Protein AF-A0A3L7WKE3-F1 (afdb_monomer)

pLDDT: mean 78.43, std 18.44, range [32.56, 96.69]

Nearest PDB structures (foldseek):
  8xcj-assembly1_F  TM=5.539E-01  e=2.761E-04  Escherichia phage Lambda
  4w8j-assembly1_A-2  TM=6.677E-01  e=4.756E-03  Bacillus thuringiensis serovar kurstaki str. HD73
  3u37-assembly2_H  TM=5.267E-01  e=1.242E-03  Butyrivibrio proteoclasticus B316
  5wvp-assembly1_A  TM=4.284E-01  e=4.756E-03  Paenibacillus barengoltzii
  1c28-assembly1_A  TM=4.847E-01  e=1.469E-02  Mus musculus

Sequence (134 aa):
GWWDEESATGRVWRWSTGDASLVLLSAMPRRIQLVIEASSVAGVESQWELDGRPIGAIAIAAQPGQTNRVLSLVIPAGRSVLRMRAPTVTDAYGRSVAVSFTQLYVRSAQPVIGPAIALPPVPSTRPLCAPVTP

Radius of gyration: 17.8 Å; Cα contacts (8 Å, |Δi|>4): 274; chains: 1; bounding box: 48×50×38 Å

Foldseek 3Di:
DDDPCCVDDFRKDFDLDQKDKDKDAAQAKKWWKKKWKKADQAWKKKWKDKQNHTPGIDTHHHPPDIDIDIDTDIDGHGIMMIMIGIAWDQDPVRGTTGMMTRDIDTPDIGHPPDPPPPPPPPPPPDPPDDDPDD

Secondary structure (DSSP, 8-state):
---GGGGSSS--EEE-SSEEEEEEEESS-EEEEEEEEEEBSS-EEEEEEETTEEEEEEEEPBTT--EEEEEEEEE-SEEEEEEEE---EE-TTS-EE-EEEEEEEEEEEEE--SS---PPPP-----S------

Mean predicted aligned error: 11.2 Å

Solvent-accessible surface area (backbone atoms only — not comparable to full-atom values): 7937 Å² total; per-residue (Å²): 133,87,61,81,70,67,75,46,100,56,72,56,49,74,45,49,51,44,59,49,74,47,79,46,79,33,96,46,41,27,40,32,32,38,38,38,31,30,26,16,86,52,70,43,61,34,39,32,25,51,73,86,40,78,75,49,72,46,75,31,30,27,59,95,43,71,28,79,48,74,48,81,44,78,45,61,54,44,80,44,42,39,37,38,36,27,69,58,42,70,45,102,85,73,45,60,34,26,46,33,28,55,37,79,47,75,79,44,76,43,73,61,87,64,80,84,75,73,75,73,81,77,78,78,86,62,80,83,79,78,82,86,72,135

Structure (mmCIF, N/CA/C/O backbone):
data_AF-A0A3L7WKE3-F1
#
_entry.id   AF-A0A3L7WKE3-F1
#
loop_
_atom_site.group_PDB
_atom_site.id
_atom_site.type_symbol
_atom_site.label_atom_id
_atom_site.label_alt_id
_atom_site.label_comp_id
_atom_site.label_asym_id
_atom_site.label_entity_id
_atom_site.label_seq_id
_atom_site.pdbx_PDB_ins_code
_atom_site.Cartn_x
_atom_site.Cartn_y
_atom_site.Cartn_z
_atom_site.occupancy
_atom_site.B_iso_or_equiv
_atom_site.auth_seq_id
_atom_site.auth_comp_id
_atom_site.auth_asym_id
_atom_site.auth_atom_id
_atom_site.pdbx_PDB_model_num
ATOM 1 N N . GLY A 1 1 ? 23.137 -4.185 4.590 1.00 32.56 1 GLY A N 1
ATOM 2 C CA . GLY A 1 1 ? 23.597 -2.832 4.942 1.00 32.56 1 GLY A CA 1
ATOM 3 C C . GLY A 1 1 ? 22.621 -1.844 4.353 1.00 32.56 1 GLY A C 1
ATOM 4 O O . GLY A 1 1 ? 22.237 -2.041 3.204 1.00 32.56 1 GLY A O 1
ATOM 5 N N . TRP A 1 2 ? 22.175 -0.894 5.170 1.00 41.88 2 TRP A N 1
ATOM 6 C CA . TRP A 1 2 ? 21.314 0.241 4.810 1.00 41.88 2 TRP A CA 1
ATOM 7 C C . TRP A 1 2 ? 22.075 1.154 3.819 1.00 41.88 2 TRP A C 1
ATOM 9 O O . TRP A 1 2 ? 23.306 1.155 3.856 1.00 41.88 2 TRP A O 1
ATOM 19 N N . TRP A 1 3 ? 21.392 1.817 2.877 1.00 48.62 3 TRP A N 1
ATOM 20 C CA . TRP A 1 3 ? 22.035 2.621 1.815 1.00 48.62 3 TRP A CA 1
ATOM 21 C C . TRP A 1 3 ? 22.204 4.084 2.256 1.00 48.62 3 TRP A C 1
ATOM 23 O O . TRP A 1 3 ? 21.349 4.612 2.961 1.00 48.62 3 TRP A O 1
ATOM 33 N N . ASP A 1 4 ? 23.242 4.766 1.761 1.00 46.66 4 ASP A N 1
ATOM 34 C CA . ASP A 1 4 ? 23.552 6.181 2.059 1.00 46.66 4 ASP A CA 1
ATOM 35 C C . ASP A 1 4 ? 22.414 7.163 1.689 1.00 46.66 4 ASP A C 1
ATOM 37 O O . ASP A 1 4 ? 22.343 8.284 2.196 1.00 46.66 4 ASP A O 1
ATOM 41 N N . GLU A 1 5 ? 21.471 6.732 0.849 1.00 48.84 5 GLU A N 1
ATOM 42 C CA . GLU A 1 5 ? 20.280 7.480 0.422 1.00 48.84 5 GLU A CA 1
ATOM 43 C C . GLU A 1 5 ? 19.224 7.641 1.532 1.00 48.84 5 GLU A C 1
ATOM 45 O O . GLU A 1 5 ? 18.400 8.551 1.463 1.00 48.84 5 GLU A O 1
ATOM 50 N N . GLU A 1 6 ? 19.254 6.816 2.585 1.00 46.56 6 GLU A N 1
ATOM 51 C CA . GLU A 1 6 ? 18.362 6.956 3.752 1.00 46.56 6 GLU A CA 1
ATOM 52 C C . GLU A 1 6 ? 18.754 8.136 4.664 1.00 46.56 6 GLU A C 1
ATOM 54 O O . GLU A 1 6 ? 17.999 8.505 5.565 1.00 46.56 6 GLU A O 1
ATOM 59 N N . SER A 1 7 ? 19.896 8.779 4.390 1.00 45.62 7 SER A N 1
ATOM 60 C CA . SER A 1 7 ? 20.334 10.039 5.012 1.00 45.62 7 SER A CA 1
ATOM 61 C C . SER A 1 7 ? 19.736 11.286 4.348 1.00 45.62 7 SER A C 1
ATOM 63 O O . SER A 1 7 ? 19.909 12.395 4.859 1.00 45.62 7 SER A O 1
ATOM 65 N N . ALA A 1 8 ? 19.084 11.142 3.188 1.00 50.72 8 ALA A N 1
ATOM 66 C CA . ALA A 1 8 ? 18.508 12.267 2.464 1.00 50.72 8 ALA A CA 1
ATOM 67 C C . ALA A 1 8 ? 17.281 12.832 3.200 1.00 50.72 8 ALA A C 1
ATOM 69 O O . ALA A 1 8 ? 16.536 12.129 3.882 1.00 50.72 8 ALA A O 1
ATOM 70 N N . THR A 1 9 ? 17.060 14.139 3.068 1.00 44.56 9 THR A N 1
ATOM 71 C CA . THR A 1 9 ? 15.932 14.844 3.686 1.00 44.56 9 THR A CA 1
ATOM 72 C C . THR A 1 9 ? 14.619 14.405 3.030 1.00 44.56 9 THR A C 1
ATOM 74 O O . THR A 1 9 ? 14.186 14.945 2.020 1.00 44.56 9 THR A O 1
ATOM 77 N N . GLY A 1 10 ? 13.994 13.380 3.603 1.00 55.59 10 GLY A N 1
ATOM 78 C CA . GLY A 1 10 ? 12.758 12.762 3.126 1.00 55.59 10 GLY A CA 1
ATOM 79 C C . GLY A 1 10 ? 12.745 11.310 3.584 1.00 55.59 10 GLY A C 1
ATOM 80 O O . GLY A 1 10 ? 13.669 10.564 3.291 1.00 55.59 10 GLY A O 1
ATOM 81 N N . ARG A 1 11 ? 11.752 10.899 4.379 1.00 56.31 11 ARG A N 1
ATOM 82 C CA . ARG A 1 11 ? 11.723 9.537 4.937 1.00 56.31 11 ARG A CA 1
ATOM 83 C C . ARG A 1 11 ? 11.420 8.534 3.825 1.00 56.31 11 ARG A C 1
ATOM 85 O O . ARG A 1 11 ? 10.252 8.292 3.535 1.00 56.31 11 ARG A O 1
ATOM 92 N N . VAL A 1 12 ? 12.459 7.950 3.237 1.00 60.75 12 VAL A N 1
ATOM 93 C CA . VAL A 1 12 ? 12.320 6.841 2.293 1.00 60.75 12 VAL A CA 1
ATOM 94 C C . VAL A 1 12 ? 12.173 5.547 3.092 1.00 60.75 12 VAL A C 1
ATOM 96 O O . VAL A 1 12 ? 13.063 5.170 3.844 1.00 60.75 12 VAL A O 1
ATOM 99 N N . TRP A 1 13 ? 11.037 4.869 2.944 1.00 67.94 13 TRP A N 1
ATOM 100 C CA . TRP A 1 13 ? 10.782 3.560 3.540 1.00 67.94 13 TRP A CA 1
ATOM 101 C C . TRP A 1 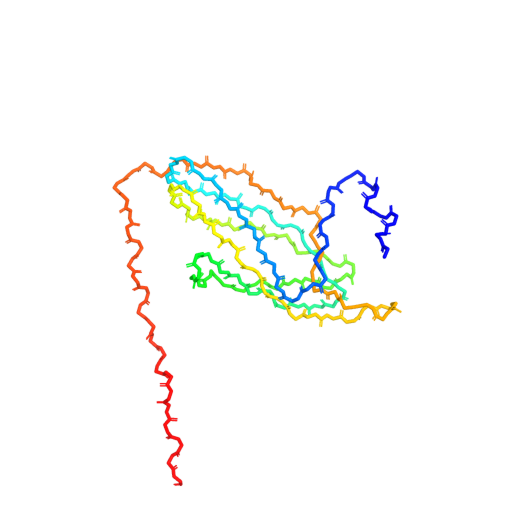13 ? 10.910 2.505 2.450 1.00 67.94 13 TRP A C 1
ATOM 103 O O . TRP A 1 13 ? 10.073 2.422 1.548 1.00 67.94 13 TRP A O 1
ATOM 113 N N . ARG A 1 14 ? 11.957 1.685 2.511 1.00 69.81 14 ARG A N 1
ATOM 114 C CA . ARG A 1 14 ? 12.132 0.567 1.579 1.00 69.81 14 ARG A CA 1
ATOM 115 C C . ARG A 1 14 ? 11.644 -0.704 2.251 1.00 69.81 14 ARG A C 1
ATOM 117 O O . ARG A 1 14 ? 12.129 -1.060 3.322 1.00 69.81 14 ARG A O 1
ATOM 124 N N . TRP A 1 15 ? 10.712 -1.407 1.615 1.00 81.06 15 TRP A N 1
ATOM 125 C CA . TRP A 1 15 ? 10.463 -2.797 1.969 1.00 81.06 15 TRP A CA 1
ATOM 126 C C . TRP A 1 15 ? 11.176 -3.694 0.956 1.00 81.06 15 TRP A C 1
ATOM 128 O O . TRP A 1 15 ? 11.198 -3.437 -0.250 1.00 81.06 15 TRP A O 1
ATOM 138 N N . SER A 1 16 ? 11.809 -4.749 1.444 1.00 73.88 16 SER A N 1
ATOM 139 C CA . SER A 1 16 ? 12.509 -5.739 0.616 1.00 73.88 16 SER A CA 1
ATOM 140 C C . SER A 1 16 ? 11.715 -7.036 0.469 1.00 73.88 16 SER A C 1
ATOM 142 O O . SER A 1 16 ? 11.952 -7.822 -0.446 1.00 73.88 16 SER A O 1
ATOM 144 N N . THR A 1 17 ? 10.746 -7.251 1.354 1.00 78.94 17 THR A N 1
ATOM 145 C CA . THR A 1 17 ? 9.860 -8.411 1.375 1.00 78.94 17 THR A CA 1
ATOM 146 C C . THR A 1 17 ? 8.669 -8.215 0.441 1.00 78.94 17 THR A C 1
ATOM 148 O O . THR A 1 17 ? 8.250 -7.092 0.174 1.00 78.94 17 THR A O 1
ATOM 151 N N . GLY A 1 18 ? 8.093 -9.321 -0.036 1.00 84.62 18 GLY A N 1
ATOM 152 C CA . GLY A 1 18 ? 6.880 -9.291 -0.862 1.00 84.62 18 GLY A CA 1
ATOM 153 C C . GLY A 1 18 ? 5.592 -8.972 -0.092 1.00 84.62 18 GLY A C 1
ATOM 154 O O . GLY A 1 18 ? 4.530 -8.885 -0.699 1.00 84.62 18 GLY A O 1
ATOM 155 N N . ASP A 1 19 ? 5.679 -8.806 1.230 1.00 89.00 19 ASP A N 1
ATOM 156 C CA . ASP A 1 19 ? 4.587 -8.410 2.122 1.00 89.00 19 ASP A CA 1
ATOM 157 C C . ASP A 1 19 ? 5.080 -7.334 3.095 1.00 89.00 19 ASP A C 1
ATOM 159 O O . ASP A 1 19 ? 6.223 -7.387 3.564 1.00 89.00 19 ASP A O 1
ATOM 163 N N . ALA A 1 20 ? 4.212 -6.376 3.402 1.00 88.44 20 ALA A N 1
ATOM 164 C CA . ALA A 1 20 ? 4.386 -5.427 4.485 1.00 88.44 20 ALA A CA 1
ATOM 165 C C . ALA A 1 20 ? 3.044 -5.082 5.136 1.00 88.44 20 ALA A C 1
ATOM 167 O O . ALA A 1 20 ? 1.977 -5.157 4.524 1.00 88.44 20 ALA A O 1
ATOM 168 N N . SER A 1 21 ? 3.107 -4.634 6.389 1.00 90.12 21 SER A N 1
ATOM 169 C CA . SER A 1 21 ? 1.934 -4.246 7.169 1.00 90.12 21 SER A CA 1
ATOM 170 C C . SER A 1 21 ? 2.111 -2.856 7.774 1.00 90.12 21 SER A C 1
ATOM 172 O O . SER A 1 21 ? 3.090 -2.596 8.469 1.00 90.12 21 SER A O 1
ATOM 174 N N . LEU A 1 22 ? 1.125 -1.984 7.567 1.00 89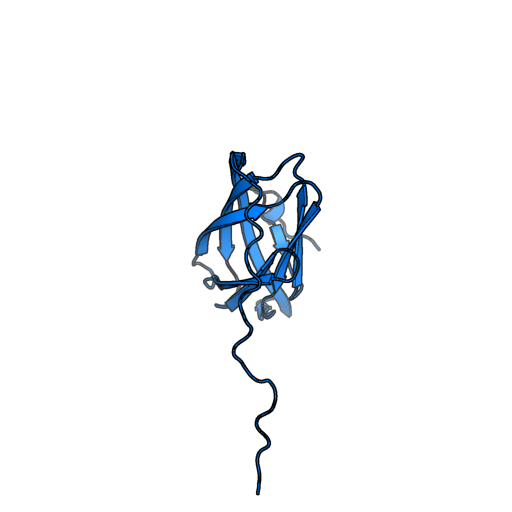.12 22 LEU A N 1
ATOM 175 C CA . LEU A 1 22 ? 0.990 -0.697 8.243 1.00 89.12 22 LEU A CA 1
ATOM 176 C C . LEU A 1 22 ? -0.127 -0.794 9.287 1.00 89.12 22 LEU A C 1
ATOM 178 O O . LEU A 1 22 ? -1.274 -1.107 8.964 1.00 89.12 22 LEU A O 1
ATOM 182 N N . VAL A 1 23 ? 0.202 -0.514 10.547 1.00 91.50 23 VAL A N 1
ATOM 183 C CA . VAL A 1 23 ? -0.780 -0.483 11.637 1.00 91.50 23 VAL A CA 1
ATOM 184 C C . VAL A 1 23 ? -1.349 0.926 11.768 1.00 91.50 23 VAL A C 1
ATOM 186 O O . VAL A 1 23 ? -0.611 1.887 11.974 1.00 91.50 23 VAL A O 1
ATOM 189 N N . LEU A 1 24 ? -2.671 1.038 11.675 1.00 90.38 24 LEU A N 1
ATOM 190 C CA . LEU A 1 24 ? -3.422 2.276 11.845 1.00 90.38 24 LEU A CA 1
ATOM 191 C C . LEU A 1 24 ? -4.157 2.220 13.185 1.00 90.38 24 LEU A C 1
ATOM 193 O O . LEU A 1 24 ? -4.908 1.281 13.446 1.00 90.38 24 LEU A O 1
ATOM 197 N N . LEU A 1 25 ? -3.935 3.218 14.038 1.00 91.19 25 LEU A N 1
ATOM 198 C CA . LEU A 1 25 ? -4.578 3.325 15.347 1.00 91.19 25 LEU A CA 1
ATOM 199 C C . LEU A 1 25 ? -5.514 4.531 15.358 1.00 91.19 25 LEU A C 1
ATOM 201 O O . LEU A 1 25 ? -5.108 5.637 14.998 1.00 91.19 25 LEU A O 1
ATOM 205 N N . SER A 1 26 ? -6.762 4.330 15.780 1.00 92.19 26 SER A N 1
ATOM 206 C CA . SER A 1 26 ? -7.744 5.409 15.891 1.00 92.19 26 SER A CA 1
ATOM 207 C C . SER A 1 26 ? -8.585 5.295 17.153 1.00 92.19 26 SER A C 1
ATOM 209 O O . SER A 1 26 ? -9.051 4.219 17.498 1.00 92.19 26 SER A O 1
ATOM 211 N N . ALA A 1 27 ? -8.839 6.411 17.836 1.00 91.31 27 ALA A N 1
ATOM 212 C CA . ALA A 1 27 ? -9.710 6.427 19.016 1.00 91.31 27 ALA A CA 1
ATOM 213 C C . ALA A 1 27 ? -11.211 6.352 18.667 1.00 91.31 27 ALA A C 1
ATOM 215 O O . ALA A 1 27 ? -12.039 6.063 19.521 1.00 91.31 27 ALA A O 1
ATOM 216 N N . MET A 1 28 ? -11.572 6.641 17.417 1.00 92.25 28 MET A N 1
ATOM 217 C CA . MET A 1 28 ? -12.951 6.692 16.923 1.00 92.25 28 MET A CA 1
ATOM 218 C C . MET A 1 28 ? -12.969 6.335 15.432 1.00 92.25 28 MET A C 1
ATOM 220 O O . MET A 1 28 ? -11.920 6.430 14.795 1.00 92.25 28 MET A O 1
ATOM 224 N N . PRO A 1 29 ? -14.121 5.978 14.842 1.00 91.88 29 PRO A N 1
ATOM 225 C CA . PRO A 1 29 ? -14.201 5.736 13.407 1.00 91.88 29 PRO A CA 1
ATOM 226 C C . PRO A 1 29 ? -13.799 6.976 12.599 1.00 91.88 29 PRO A C 1
ATOM 228 O O . PRO A 1 29 ? -14.297 8.082 12.837 1.00 91.88 29 PRO A O 1
ATOM 231 N N . ARG A 1 30 ? -12.899 6.801 11.628 1.00 91.12 30 ARG A N 1
ATOM 232 C CA . ARG A 1 30 ? -12.395 7.889 10.781 1.00 91.12 30 ARG A CA 1
ATOM 233 C C . ARG A 1 30 ? -12.356 7.503 9.314 1.00 91.12 30 ARG A C 1
ATOM 235 O O . ARG A 1 30 ? -12.013 6.380 8.961 1.00 91.12 30 ARG A O 1
ATOM 242 N N . ARG A 1 31 ? -12.632 8.478 8.452 1.00 92.75 31 ARG A N 1
ATOM 243 C CA . ARG A 1 31 ? -12.235 8.444 7.046 1.00 92.75 31 ARG A CA 1
ATOM 244 C C . ARG A 1 31 ? -10.877 9.121 6.927 1.00 92.75 31 ARG A C 1
ATOM 246 O O . ARG A 1 31 ? -10.743 10.286 7.297 1.00 92.75 31 ARG A O 1
ATOM 253 N N . ILE A 1 32 ? -9.884 8.401 6.426 1.00 90.75 32 ILE A N 1
ATOM 254 C CA . ILE A 1 32 ? -8.534 8.917 6.214 1.00 90.75 32 ILE A CA 1
ATOM 255 C C . ILE A 1 32 ? -8.199 8.977 4.727 1.00 90.75 32 ILE A C 1
ATOM 257 O O . ILE A 1 32 ? -8.677 8.157 3.943 1.00 90.75 32 ILE A O 1
ATOM 261 N N . GLN A 1 33 ? -7.351 9.929 4.352 1.00 92.12 33 GLN A N 1
ATOM 262 C CA . GLN A 1 33 ? -6.686 9.953 3.052 1.00 92.12 33 GLN A CA 1
ATOM 263 C C . GLN A 1 33 ? -5.207 9.633 3.246 1.00 92.12 33 GLN A C 1
ATOM 265 O O . GLN A 1 33 ? -4.464 10.446 3.798 1.00 92.12 33 GLN A O 1
ATOM 270 N N . LEU A 1 34 ? -4.793 8.448 2.808 1.00 90.38 34 LEU A N 1
ATOM 271 C CA . LEU A 1 34 ? -3.405 8.004 2.819 1.00 90.38 34 LEU A CA 1
ATOM 272 C C . LEU A 1 34 ? -2.751 8.405 1.496 1.00 90.38 34 LEU A C 1
ATOM 274 O O . LEU A 1 34 ? -3.166 7.940 0.434 1.00 90.38 34 LEU A O 1
ATOM 278 N N . VAL A 1 35 ? -1.756 9.283 1.565 1.00 89.69 35 VAL A N 1
ATOM 279 C CA . VAL A 1 35 ? -0.928 9.666 0.419 1.00 89.69 35 VAL A CA 1
ATOM 280 C C . VAL A 1 35 ? 0.220 8.678 0.308 1.00 89.69 35 VAL A C 1
ATOM 282 O O . VAL A 1 35 ? 0.889 8.384 1.300 1.00 89.69 35 VAL A O 1
ATOM 285 N N . ILE A 1 36 ? 0.413 8.169 -0.904 1.00 90.44 36 ILE A N 1
ATOM 286 C CA . ILE A 1 36 ? 1.437 7.200 -1.268 1.00 90.44 36 ILE A CA 1
ATOM 287 C C . ILE A 1 36 ? 2.216 7.774 -2.440 1.00 90.44 36 ILE A C 1
ATOM 289 O O . ILE A 1 36 ? 1.642 8.022 -3.502 1.00 90.44 36 ILE A O 1
ATOM 293 N N . GLU A 1 37 ? 3.519 7.917 -2.249 1.00 90.19 37 GLU A N 1
ATOM 294 C CA . GLU A 1 37 ? 4.485 8.117 -3.321 1.00 90.19 37 GLU A CA 1
ATOM 295 C C . GLU A 1 37 ? 5.457 6.944 -3.283 1.00 90.19 37 GLU A C 1
ATOM 297 O O . GLU A 1 37 ? 6.095 6.677 -2.258 1.00 90.19 37 GLU A O 1
ATOM 302 N N . ALA A 1 38 ? 5.504 6.187 -4.374 1.00 90.62 38 ALA A N 1
ATOM 303 C CA . ALA A 1 38 ? 6.240 4.937 -4.426 1.00 90.62 38 ALA A CA 1
ATOM 304 C C . ALA A 1 38 ? 6.867 4.690 -5.797 1.00 90.62 38 ALA A C 1
ATOM 306 O O . ALA A 1 38 ? 6.364 5.129 -6.828 1.00 90.62 38 ALA A O 1
ATOM 307 N N . SER A 1 39 ? 7.954 3.930 -5.801 1.00 90.38 39 SER A N 1
ATOM 308 C CA . SER A 1 39 ? 8.608 3.419 -7.004 1.00 90.38 39 SER A CA 1
ATOM 309 C C . SER A 1 39 ? 9.119 2.004 -6.752 1.00 90.38 39 SER A C 1
ATOM 311 O O . SER A 1 39 ? 9.246 1.563 -5.606 1.00 90.38 39 SER A O 1
ATOM 313 N N . SER A 1 40 ? 9.408 1.272 -7.818 1.00 89.88 40 SER A N 1
ATOM 314 C CA . SER A 1 40 ? 10.080 -0.023 -7.740 1.00 89.88 40 SER A CA 1
ATOM 315 C C . SER A 1 40 ? 11.180 -0.115 -8.793 1.00 89.88 40 SER A C 1
ATOM 317 O O . SER A 1 40 ? 11.248 0.704 -9.704 1.00 89.88 40 SER A O 1
ATOM 319 N N . VAL A 1 41 ? 12.071 -1.096 -8.662 1.00 87.25 41 VAL A N 1
ATOM 320 C CA . VAL A 1 41 ? 13.143 -1.340 -9.640 1.00 87.25 41 VAL A CA 1
ATOM 321 C C . VAL A 1 41 ? 12.557 -1.749 -10.995 1.00 87.25 41 VAL A C 1
ATOM 323 O O . VAL A 1 41 ? 13.071 -1.357 -12.037 1.00 87.25 41 VAL A O 1
ATOM 326 N N . ALA A 1 42 ? 11.446 -2.483 -10.984 1.00 88.19 42 ALA A N 1
ATOM 327 C CA . ALA A 1 42 ? 10.672 -2.818 -12.170 1.00 88.19 42 ALA A CA 1
ATOM 328 C C . ALA A 1 42 ? 9.193 -2.504 -11.924 1.00 88.19 42 ALA A C 1
ATOM 330 O O . ALA A 1 42 ? 8.763 -2.352 -10.784 1.00 88.19 42 ALA A O 1
ATOM 331 N N . GLY A 1 43 ? 8.406 -2.387 -12.993 1.00 89.12 43 GLY A N 1
ATOM 332 C CA . GLY A 1 43 ? 6.975 -2.139 -12.863 1.00 89.12 43 GLY A CA 1
ATOM 333 C C . GLY A 1 43 ? 6.312 -3.328 -12.177 1.00 89.12 43 GLY A C 1
ATOM 334 O O . GLY A 1 43 ? 6.465 -4.458 -12.636 1.00 89.12 43 GLY A O 1
ATOM 335 N N . VAL A 1 44 ? 5.591 -3.080 -11.085 1.00 92.38 44 VAL A N 1
ATOM 336 C CA . VAL A 1 44 ? 4.920 -4.134 -10.311 1.00 92.38 44 VAL A CA 1
ATOM 337 C C . VAL A 1 44 ? 3.494 -3.739 -9.969 1.00 92.38 44 VAL A C 1
ATOM 339 O O . VAL A 1 44 ? 3.159 -2.561 -9.862 1.00 92.38 44 VAL A O 1
ATOM 342 N N . GLU A 1 45 ? 2.647 -4.736 -9.752 1.00 94.44 45 GLU A N 1
ATOM 343 C CA . GLU A 1 45 ? 1.312 -4.540 -9.205 1.00 94.44 45 GLU A CA 1
ATOM 344 C C . GLU A 1 45 ? 1.315 -4.906 -7.716 1.00 94.44 45 GLU A C 1
ATOM 346 O O . GLU A 1 45 ? 1.646 -6.029 -7.335 1.00 94.44 45 GLU A O 1
ATOM 351 N N . SER A 1 46 ? 0.977 -3.937 -6.868 1.00 93.44 46 SER A N 1
ATOM 352 C CA . SER A 1 46 ? 0.882 -4.111 -5.419 1.00 93.44 46 SER A CA 1
ATOM 353 C C . SER A 1 46 ? -0.579 -4.306 -5.017 1.00 93.44 46 SER A C 1
ATOM 355 O O . SER A 1 46 ? -1.420 -3.484 -5.365 1.00 93.44 46 SER A O 1
ATOM 357 N N . GLN A 1 47 ? -0.885 -5.382 -4.299 1.00 95.81 47 GLN A N 1
ATOM 358 C CA . GLN A 1 47 ? -2.200 -5.754 -3.774 1.00 95.81 47 GLN A CA 1
ATOM 359 C C . GLN A 1 47 ? -2.373 -5.226 -2.347 1.00 95.81 47 GLN A C 1
ATOM 361 O O . GLN A 1 47 ? -1.489 -5.409 -1.511 1.00 95.81 47 GLN A O 1
ATOM 366 N N . TRP A 1 48 ? -3.510 -4.594 -2.054 1.00 94.75 48 TRP A N 1
ATOM 367 C CA . TRP A 1 48 ? -3.756 -3.902 -0.786 1.00 94.75 48 TRP A CA 1
ATOM 368 C C . TRP A 1 48 ? -4.991 -4.463 -0.090 1.00 94.75 48 TRP A C 1
ATOM 370 O O . TRP A 1 48 ? -6.046 -4.628 -0.705 1.00 94.75 48 TRP A O 1
ATOM 380 N N . GLU A 1 49 ? -4.880 -4.698 1.215 1.00 96.69 49 GLU A N 1
ATOM 381 C CA . GLU A 1 49 ? -5.954 -5.220 2.060 1.00 96.69 49 GLU A CA 1
ATOM 382 C C . GLU A 1 49 ? -6.056 -4.436 3.366 1.00 96.69 49 GLU A C 1
ATOM 384 O O . GLU A 1 49 ? -5.048 -4.192 4.021 1.00 96.69 49 GLU A O 1
ATOM 389 N N . LEU A 1 50 ? -7.272 -4.093 3.787 1.00 95.56 50 LEU A N 1
ATOM 390 C CA . LEU A 1 50 ? -7.546 -3.496 5.093 1.00 95.56 50 LEU A CA 1
ATOM 391 C C . LEU A 1 50 ? -8.322 -4.493 5.941 1.00 95.56 50 LEU A C 1
ATOM 393 O O . LEU A 1 50 ? -9.420 -4.898 5.564 1.00 95.56 50 LEU A O 1
ATOM 397 N N . ASP A 1 51 ? -7.746 -4.899 7.070 1.00 95.25 51 ASP A N 1
ATOM 398 C CA . ASP A 1 51 ? -8.360 -5.861 7.994 1.00 95.25 51 ASP A CA 1
ATOM 399 C C . ASP A 1 51 ? -8.806 -7.156 7.282 1.00 95.25 51 ASP A C 1
ATOM 401 O O . ASP A 1 51 ? -9.880 -7.705 7.527 1.00 95.25 51 ASP A O 1
ATOM 405 N N . GLY A 1 52 ? -7.973 -7.622 6.341 1.00 94.31 52 GLY A N 1
ATOM 406 C CA . GLY A 1 52 ? -8.206 -8.819 5.524 1.00 94.31 52 GLY A CA 1
ATOM 407 C C . GLY A 1 52 ? -9.189 -8.635 4.362 1.00 94.31 52 GLY A C 1
ATOM 408 O O . GLY A 1 52 ? -9.476 -9.597 3.654 1.00 94.31 52 GLY A O 1
ATOM 409 N N . ARG A 1 53 ? -9.716 -7.423 4.141 1.00 94.31 53 ARG A N 1
ATOM 410 C CA . ARG A 1 53 ? -10.602 -7.114 3.011 1.00 94.31 53 ARG A CA 1
ATOM 411 C C . ARG A 1 53 ? -9.804 -6.480 1.871 1.00 94.31 53 ARG A C 1
ATOM 413 O O . ARG A 1 53 ? -9.128 -5.482 2.124 1.00 94.31 53 ARG A O 1
ATOM 420 N N . PRO A 1 54 ? -9.897 -6.984 0.629 1.00 94.00 54 PRO A N 1
ATOM 421 C CA . PRO A 1 54 ? -9.197 -6.381 -0.499 1.00 94.00 54 PRO A CA 1
ATOM 422 C C . PRO A 1 54 ? -9.722 -4.967 -0.763 1.00 94.00 54 PRO A C 1
ATOM 424 O O . PRO A 1 54 ? -10.925 -4.753 -0.899 1.00 94.00 54 PRO A O 1
ATOM 427 N N . ILE A 1 55 ? -8.804 -4.005 -0.832 1.00 93.12 55 ILE A N 1
ATOM 428 C CA . ILE A 1 55 ? -9.077 -2.623 -1.252 1.00 93.12 55 ILE A CA 1
ATOM 429 C C . ILE A 1 55 ? -8.909 -2.509 -2.768 1.00 93.12 55 ILE A C 1
ATOM 431 O O . ILE A 1 55 ? -9.654 -1.787 -3.427 1.00 93.12 55 ILE A O 1
ATOM 435 N N . GLY A 1 56 ? -7.928 -3.228 -3.315 1.00 92.19 56 GLY A N 1
ATOM 436 C CA . GLY A 1 56 ? -7.616 -3.250 -4.735 1.00 92.19 56 GLY A CA 1
ATOM 437 C C . GLY A 1 56 ? -6.121 -3.379 -4.988 1.00 92.19 56 GLY A C 1
ATOM 438 O O . GLY A 1 56 ? -5.337 -3.662 -4.079 1.00 92.19 56 GLY A O 1
ATOM 439 N N . ALA A 1 57 ? -5.747 -3.140 -6.238 1.00 93.81 57 ALA A N 1
ATOM 440 C CA . ALA A 1 57 ? -4.375 -3.208 -6.696 1.00 93.81 57 ALA A CA 1
ATOM 441 C C . ALA A 1 57 ? -3.891 -1.847 -7.208 1.00 93.81 57 ALA A C 1
ATOM 443 O O . ALA A 1 57 ? -4.660 -1.060 -7.765 1.00 93.81 57 ALA A O 1
ATOM 444 N N . ILE A 1 58 ? -2.608 -1.563 -7.004 1.00 93.94 58 ILE A N 1
ATOM 445 C CA . ILE A 1 58 ? -1.955 -0.326 -7.423 1.00 93.94 58 ILE A CA 1
ATOM 446 C C . ILE A 1 58 ? -0.753 -0.685 -8.286 1.00 93.94 58 ILE A C 1
ATOM 448 O O . ILE A 1 58 ? 0.187 -1.326 -7.817 1.00 93.94 58 ILE A O 1
ATOM 452 N N . ALA A 1 59 ? -0.764 -0.218 -9.533 1.00 94.62 59 ALA A N 1
ATOM 453 C CA . ALA A 1 59 ? 0.404 -0.271 -10.400 1.00 94.62 59 ALA A CA 1
ATOM 454 C C . ALA A 1 59 ? 1.479 0.708 -9.896 1.00 94.62 59 ALA A C 1
ATOM 456 O O . ALA A 1 59 ? 1.270 1.926 -9.847 1.00 94.62 59 ALA A O 1
ATOM 457 N N . ILE A 1 60 ? 2.627 0.161 -9.513 1.00 93.38 60 ILE A N 1
ATOM 458 C CA . ILE A 1 60 ? 3.810 0.895 -9.079 1.00 93.38 60 ILE A CA 1
ATOM 459 C C . ILE A 1 60 ? 4.773 0.992 -10.261 1.00 93.38 60 ILE A C 1
ATOM 461 O O . ILE A 1 60 ? 5.169 -0.023 -10.835 1.00 93.38 60 ILE A O 1
ATOM 465 N N . ALA A 1 61 ? 5.131 2.219 -10.632 1.00 92.81 61 ALA A N 1
ATOM 466 C CA . ALA A 1 61 ? 6.031 2.484 -11.742 1.00 92.81 61 ALA A CA 1
ATOM 467 C C . ALA A 1 61 ? 7.459 1.998 -11.446 1.00 92.81 61 ALA A C 1
ATOM 469 O O . ALA A 1 61 ? 7.942 2.082 -10.311 1.00 92.81 61 ALA A O 1
ATOM 470 N N . ALA A 1 62 ? 8.135 1.529 -12.498 1.00 89.38 62 ALA A N 1
ATOM 471 C CA . ALA A 1 62 ? 9.573 1.306 -12.472 1.00 89.38 62 ALA A CA 1
ATOM 472 C C . ALA A 1 62 ? 10.312 2.647 -12.382 1.00 89.38 62 ALA A C 1
ATOM 474 O O . ALA A 1 62 ? 9.899 3.627 -13.011 1.00 89.38 62 ALA A O 1
ATOM 475 N N . GLN A 1 63 ? 11.435 2.674 -11.672 1.00 84.12 63 GLN A N 1
ATOM 476 C CA . GLN A 1 63 ? 12.353 3.807 -11.682 1.00 84.12 63 GLN A CA 1
ATOM 477 C C . GLN A 1 63 ? 12.864 4.084 -13.111 1.00 84.12 63 GLN A C 1
ATOM 479 O O . GLN A 1 63 ? 13.078 3.143 -13.878 1.00 84.12 63 GLN A O 1
ATOM 484 N N . PRO A 1 64 ? 13.046 5.364 -13.494 1.00 86.75 64 PRO A N 1
ATOM 485 C CA . PRO A 1 64 ? 12.972 6.566 -12.652 1.00 86.75 64 PRO A CA 1
ATOM 486 C C . PRO A 1 64 ? 11.548 7.112 -12.416 1.00 86.75 64 PRO A C 1
ATOM 488 O O . PRO A 1 64 ? 11.392 8.152 -11.781 1.00 86.75 64 PRO A O 1
ATOM 491 N N . GLY A 1 65 ? 10.505 6.445 -12.917 1.00 86.56 65 GLY A N 1
ATOM 492 C CA . GLY A 1 65 ? 9.116 6.843 -12.693 1.00 86.56 65 GLY A CA 1
ATOM 493 C C . GLY A 1 65 ? 8.674 6.696 -11.233 1.00 86.56 65 GLY A C 1
ATOM 494 O O . GLY A 1 65 ? 9.180 5.856 -10.487 1.00 86.56 65 GLY A O 1
ATOM 495 N N . GLN A 1 66 ? 7.692 7.507 -10.834 1.00 89.06 66 GLN A N 1
ATOM 496 C CA . GLN A 1 66 ? 7.047 7.435 -9.522 1.00 89.06 66 GLN A CA 1
ATOM 497 C C . GLN A 1 66 ? 5.530 7.317 -9.666 1.00 89.06 66 GLN A C 1
ATOM 499 O O . GLN A 1 66 ? 4.912 7.928 -10.540 1.00 89.06 66 GLN A O 1
ATOM 504 N N . THR A 1 67 ? 4.930 6.532 -8.778 1.00 92.81 67 THR A N 1
ATOM 505 C CA . THR A 1 67 ? 3.485 6.402 -8.629 1.00 92.81 67 THR A CA 1
ATOM 506 C C . THR A 1 67 ? 3.023 7.253 -7.457 1.00 92.81 67 THR A C 1
ATOM 508 O O . THR A 1 67 ? 3.373 6.966 -6.314 1.00 92.81 67 THR A O 1
ATOM 511 N N . ASN A 1 68 ? 2.151 8.225 -7.743 1.00 94.06 68 ASN A N 1
ATOM 512 C CA . ASN A 1 68 ? 1.498 9.066 -6.741 1.00 94.06 68 ASN A CA 1
ATOM 513 C C . ASN A 1 68 ? 0.017 8.695 -6.643 1.00 94.06 68 ASN A C 1
ATOM 515 O O . ASN A 1 68 ? -0.730 8.786 -7.623 1.00 94.06 68 ASN A O 1
ATOM 519 N N . ARG A 1 69 ? -0.425 8.253 -5.464 1.00 93.12 69 ARG A N 1
ATOM 520 C CA . ARG A 1 69 ? -1.808 7.829 -5.213 1.00 93.12 69 ARG A CA 1
ATOM 521 C C . ARG A 1 69 ? -2.314 8.340 -3.877 1.00 93.12 69 ARG A C 1
ATOM 523 O O . ARG A 1 69 ? -1.575 8.465 -2.909 1.00 93.12 69 ARG A O 1
ATOM 530 N N . VAL A 1 70 ? -3.618 8.591 -3.831 1.00 92.81 70 VAL A N 1
ATOM 531 C CA . VAL A 1 70 ? -4.337 8.892 -2.594 1.00 92.81 70 VAL A CA 1
ATOM 532 C C . VAL A 1 70 ? -5.381 7.807 -2.384 1.00 92.81 70 VAL A C 1
ATOM 534 O O . VAL A 1 70 ? -6.306 7.677 -3.185 1.00 92.81 70 VAL A O 1
ATOM 537 N N . LEU A 1 71 ? -5.238 7.032 -1.312 1.00 92.31 71 LEU A N 1
ATOM 538 C CA . LEU A 1 71 ? -6.226 6.042 -0.898 1.00 92.31 71 LEU A CA 1
ATOM 539 C C . LEU A 1 71 ? -7.158 6.647 0.145 1.00 92.31 71 LEU A C 1
ATOM 541 O O . LEU A 1 71 ? -6.708 7.168 1.163 1.00 92.31 71 LEU A O 1
ATOM 545 N N . SER A 1 72 ? -8.463 6.551 -0.098 1.00 93.12 72 SER A N 1
ATOM 546 C CA . SER A 1 72 ? -9.479 6.915 0.890 1.00 93.12 72 SER A CA 1
ATOM 547 C C . SER A 1 72 ? -9.912 5.665 1.644 1.00 93.12 72 SER A C 1
ATOM 549 O O . SER A 1 72 ? -10.516 4.772 1.056 1.00 93.12 72 SER A O 1
ATOM 551 N N . LEU A 1 73 ? -9.598 5.598 2.935 1.00 92.88 73 LEU A N 1
ATOM 552 C CA . LEU A 1 73 ? -9.880 4.442 3.785 1.00 92.88 73 LEU A CA 1
ATOM 553 C C . LEU A 1 73 ? -10.857 4.837 4.890 1.00 92.88 73 LEU A C 1
ATOM 555 O O . LEU A 1 73 ? -10.773 5.937 5.434 1.00 92.88 73 LEU A O 1
ATOM 559 N N . VAL A 1 74 ? -11.771 3.937 5.243 1.00 92.62 74 VAL A N 1
ATOM 560 C CA . VAL A 1 74 ? -12.589 4.063 6.454 1.00 92.62 74 VAL A CA 1
ATOM 561 C C . VAL A 1 74 ? -12.033 3.086 7.475 1.00 92.62 74 VAL A C 1
ATOM 563 O O . VAL A 1 74 ? -12.063 1.883 7.240 1.00 92.62 74 VAL A O 1
ATOM 566 N N . ILE A 1 75 ? -11.513 3.608 8.583 1.00 93.19 75 ILE A N 1
ATOM 567 C CA . ILE A 1 75 ? -10.981 2.807 9.684 1.00 93.19 75 ILE A CA 1
ATOM 568 C C . ILE A 1 75 ? -11.923 2.890 10.895 1.00 93.19 75 ILE A C 1
ATOM 570 O O . ILE A 1 75 ? -12.396 3.987 11.219 1.00 93.19 75 ILE A O 1
ATOM 574 N N . PRO A 1 76 ? -12.239 1.764 11.557 1.00 93.12 76 PRO A N 1
ATOM 575 C CA . PRO A 1 76 ? -12.986 1.756 12.809 1.00 93.12 76 PRO A CA 1
ATOM 576 C C . PRO A 1 76 ? -12.177 2.372 13.963 1.00 93.12 76 PRO A C 1
ATOM 578 O O . PRO A 1 76 ? -10.996 2.701 13.832 1.00 93.12 76 PRO A O 1
ATOM 581 N N . ALA A 1 77 ? -12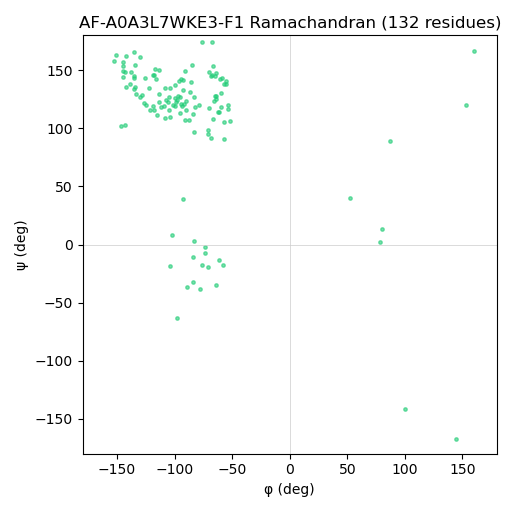.826 2.512 15.121 1.00 92.25 77 ALA A N 1
ATOM 582 C CA . ALA A 1 77 ? -12.104 2.717 16.371 1.00 92.25 77 ALA A CA 1
ATOM 583 C C . ALA A 1 77 ? -11.259 1.472 16.699 1.00 92.25 77 ALA A C 1
ATOM 585 O O . ALA A 1 77 ? -11.685 0.343 16.460 1.00 92.25 77 ALA A O 1
ATOM 586 N N . GLY A 1 78 ? -10.085 1.680 17.285 1.00 95.06 78 GLY A N 1
ATOM 587 C CA . GLY A 1 78 ? -9.135 0.638 17.641 1.00 95.06 78 GLY A CA 1
ATOM 588 C C . GLY A 1 78 ? -7.997 0.500 16.633 1.00 95.06 78 GLY A C 1
ATOM 589 O O . GLY A 1 78 ? -7.440 1.490 16.150 1.00 95.06 78 GLY A O 1
ATOM 590 N N . ARG A 1 79 ? -7.609 -0.753 16.384 1.00 95.56 79 ARG A N 1
ATOM 591 C CA . ARG A 1 79 ? -6.484 -1.135 15.530 1.00 95.56 79 ARG A CA 1
ATOM 592 C C . ARG A 1 79 ? -6.999 -1.662 14.196 1.00 95.56 79 ARG A C 1
ATOM 594 O O . ARG A 1 79 ? -7.731 -2.644 14.189 1.00 95.56 79 ARG A O 1
ATOM 601 N N . SER A 1 80 ? -6.499 -1.087 13.109 1.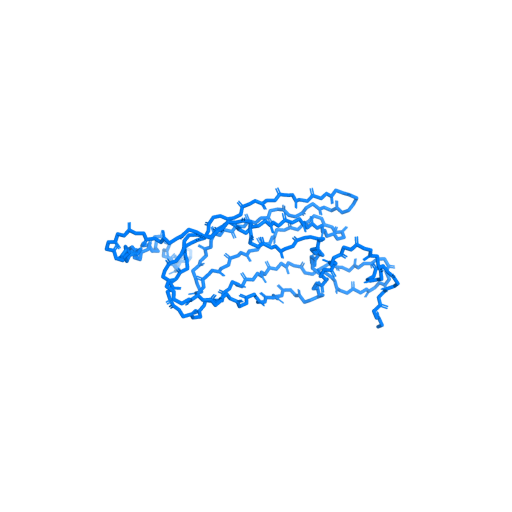00 95.12 80 SER A N 1
ATOM 602 C CA . SER A 1 80 ? -6.606 -1.643 11.761 1.00 95.12 80 SER A CA 1
ATOM 603 C C . SER A 1 80 ? -5.231 -1.971 11.194 1.00 95.12 80 SE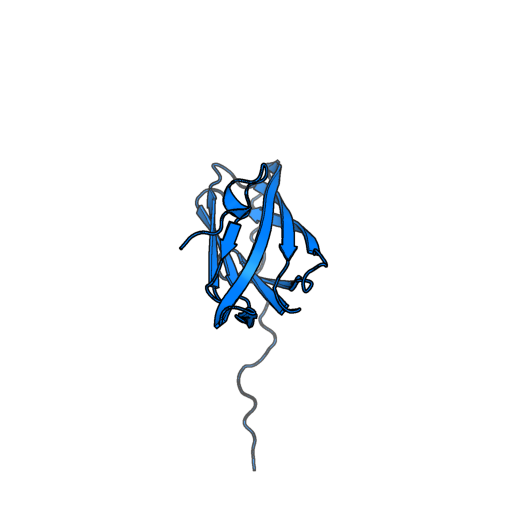R A C 1
ATOM 605 O O . SER A 1 80 ? -4.228 -1.343 11.543 1.00 95.12 80 SER A O 1
ATOM 607 N N . VAL A 1 81 ? -5.171 -2.962 10.312 1.00 95.25 81 VAL A N 1
ATOM 608 C CA . VAL A 1 81 ? -3.948 -3.382 9.629 1.00 95.25 81 VAL A CA 1
ATOM 609 C C . VAL A 1 81 ? -4.152 -3.265 8.127 1.00 95.25 81 VAL A C 1
ATOM 611 O O . VAL A 1 81 ? -4.974 -3.970 7.543 1.00 95.25 81 VAL A O 1
ATOM 614 N N . LEU A 1 82 ? -3.373 -2.381 7.511 1.00 94.31 82 LEU A N 1
ATOM 615 C CA . LEU A 1 82 ? -3.254 -2.265 6.068 1.00 94.31 82 LEU A CA 1
ATOM 616 C C . LEU A 1 82 ? -2.106 -3.165 5.607 1.00 94.31 82 LEU A C 1
ATOM 618 O O . LEU A 1 82 ? -0.940 -2.863 5.859 1.00 94.31 82 LEU A O 1
ATOM 622 N N . ARG A 1 83 ? -2.440 -4.283 4.969 1.00 93.94 83 ARG A N 1
ATOM 623 C CA . ARG A 1 83 ? -1.474 -5.199 4.364 1.00 93.94 83 ARG A CA 1
ATOM 624 C C . ARG A 1 83 ? -1.259 -4.843 2.911 1.00 93.94 83 ARG A C 1
ATOM 626 O O . ARG A 1 83 ? -2.199 -4.491 2.200 1.00 93.94 83 ARG A O 1
ATOM 633 N N . MET A 1 84 ? -0.016 -4.954 2.483 1.00 93.50 84 MET A N 1
ATOM 634 C CA . MET A 1 84 ? 0.402 -4.648 1.131 1.00 93.50 84 MET A CA 1
ATOM 635 C C . MET A 1 84 ? 1.294 -5.775 0.638 1.00 93.50 84 MET A C 1
ATOM 637 O O . MET A 1 84 ? 2.229 -6.169 1.331 1.00 93.50 84 MET A O 1
ATOM 641 N N . ARG A 1 85 ? 0.997 -6.297 -0.549 1.00 93.44 85 ARG A N 1
ATOM 642 C CA . ARG A 1 85 ? 1.696 -7.440 -1.133 1.00 93.44 85 ARG A CA 1
ATOM 643 C C . ARG A 1 85 ? 2.108 -7.133 -2.555 1.00 93.44 85 ARG A C 1
ATOM 645 O O . ARG A 1 85 ? 1.271 -6.753 -3.360 1.00 93.44 85 ARG A O 1
ATOM 652 N N . ALA A 1 86 ? 3.375 -7.311 -2.882 1.00 93.19 86 ALA A N 1
ATOM 653 C CA . ALA A 1 86 ? 3.888 -7.081 -4.226 1.00 93.19 86 ALA A CA 1
ATOM 654 C C . ALA A 1 86 ? 4.950 -8.132 -4.563 1.00 93.19 86 ALA A C 1
ATOM 656 O O . ALA A 1 86 ? 5.654 -8.591 -3.659 1.00 93.19 86 ALA A O 1
ATOM 657 N N . PRO A 1 87 ? 5.093 -8.526 -5.839 1.00 91.31 87 PRO A N 1
ATOM 658 C CA . PRO A 1 87 ? 6.199 -9.381 -6.236 1.00 91.31 87 PRO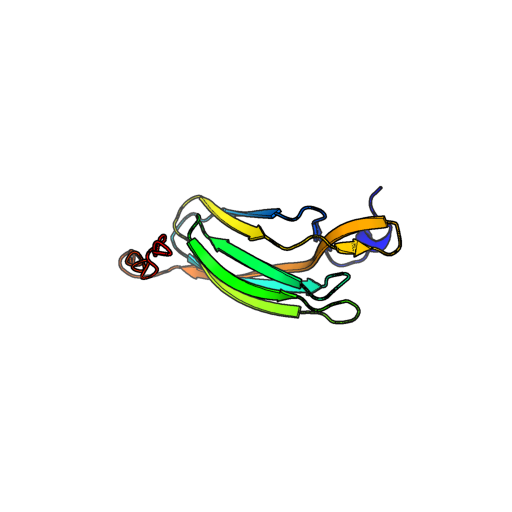 A CA 1
ATOM 659 C C . PRO A 1 87 ? 7.524 -8.676 -5.941 1.00 91.31 87 PRO A C 1
ATOM 661 O O . PRO A 1 87 ? 7.657 -7.461 -6.104 1.00 91.31 87 PRO A O 1
ATOM 664 N N . THR A 1 88 ? 8.510 -9.447 -5.499 1.00 89.81 88 THR A N 1
ATOM 665 C CA . THR A 1 88 ? 9.875 -8.953 -5.354 1.00 89.81 88 THR A CA 1
ATOM 666 C C . THR A 1 88 ? 10.615 -9.078 -6.673 1.00 89.81 88 THR A C 1
ATOM 668 O O . THR A 1 88 ? 10.512 -10.094 -7.358 1.00 89.81 88 THR A O 1
ATOM 671 N N . VAL A 1 89 ? 11.408 -8.069 -6.993 1.00 84.62 89 VAL A N 1
ATOM 672 C CA . VAL A 1 89 ? 12.279 -8.028 -8.161 1.00 84.62 89 VAL A CA 1
ATOM 673 C C . VAL A 1 89 ? 13.723 -7.892 -7.709 1.00 84.62 89 VAL A C 1
ATOM 675 O O . VAL A 1 89 ? 14.013 -7.289 -6.675 1.00 84.62 89 VAL A O 1
ATOM 678 N N . THR A 1 90 ? 14.635 -8.501 -8.455 1.00 84.69 90 THR A N 1
ATOM 679 C CA . THR A 1 90 ? 16.061 -8.436 -8.146 1.00 84.69 90 THR A CA 1
ATOM 680 C C . THR A 1 90 ? 16.648 -7.142 -8.704 1.00 84.69 90 THR A C 1
ATOM 682 O O . THR A 1 90 ? 16.471 -6.845 -9.884 1.00 84.69 90 THR A O 1
ATOM 685 N N . ASP A 1 91 ? 17.325 -6.365 -7.861 1.00 79.44 91 ASP A N 1
ATOM 686 C CA . ASP A 1 91 ? 18.034 -5.158 -8.278 1.00 79.44 91 ASP A CA 1
ATOM 687 C C . ASP A 1 91 ? 19.366 -5.466 -8.986 1.00 79.44 91 ASP A C 1
ATOM 689 O O . ASP A 1 91 ? 19.815 -6.613 -9.055 1.00 79.44 91 ASP A O 1
ATOM 693 N N . ALA A 1 92 ? 20.027 -4.428 -9.509 1.00 78.50 92 ALA A N 1
ATOM 694 C CA . ALA A 1 92 ? 21.320 -4.552 -10.191 1.00 78.50 92 ALA A CA 1
ATOM 695 C C . ALA A 1 92 ? 22.453 -5.099 -9.294 1.00 78.50 92 ALA A C 1
ATOM 697 O O . ALA A 1 92 ? 23.502 -5.492 -9.798 1.00 78.50 92 ALA A O 1
ATOM 698 N N . TYR A 1 93 ? 22.241 -5.144 -7.975 1.00 79.62 93 TYR A N 1
ATOM 699 C CA . TYR A 1 93 ? 23.175 -5.657 -6.975 1.00 79.62 93 TYR A CA 1
ATOM 700 C C . TYR A 1 93 ? 22.797 -7.062 -6.480 1.00 79.62 93 TYR A C 1
ATOM 702 O O . TYR A 1 93 ? 23.387 -7.551 -5.514 1.00 79.62 93 TYR A O 1
ATOM 710 N N . GLY A 1 94 ? 21.812 -7.714 -7.108 1.00 78.75 94 GLY A 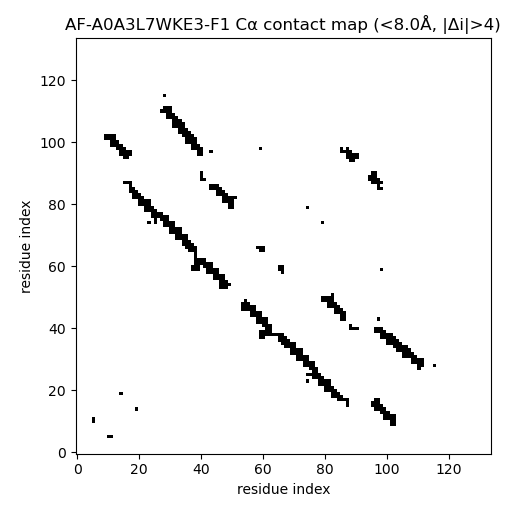N 1
ATOM 711 C CA . GLY A 1 94 ? 21.375 -9.062 -6.754 1.00 78.75 94 GLY A CA 1
ATOM 712 C C . GLY A 1 94 ? 20.440 -9.131 -5.541 1.00 78.75 94 GLY A C 1
ATOM 713 O O . GLY A 1 94 ? 20.227 -10.216 -5.002 1.00 78.75 94 GLY A O 1
ATOM 714 N N . ARG A 1 95 ? 19.878 -8.008 -5.076 1.00 77.94 95 ARG A N 1
ATOM 715 C CA . ARG A 1 95 ? 19.005 -7.964 -3.891 1.00 77.94 95 ARG A CA 1
ATOM 716 C C . ARG A 1 95 ? 17.538 -8.014 -4.282 1.00 77.94 95 ARG A C 1
ATOM 718 O O . ARG A 1 95 ? 17.112 -7.363 -5.225 1.00 77.94 95 ARG A O 1
ATOM 725 N N . SER A 1 96 ? 16.752 -8.743 -3.501 1.00 81.56 96 SER A N 1
ATOM 726 C CA . SER A 1 96 ? 15.301 -8.812 -3.657 1.00 81.56 96 SER A CA 1
ATOM 727 C C . SER A 1 96 ? 14.636 -7.564 -3.063 1.00 81.56 96 SER A C 1
ATOM 729 O O . SER A 1 96 ? 14.787 -7.294 -1.870 1.00 81.56 96 SER A O 1
ATOM 731 N N . VAL A 1 97 ? 13.915 -6.800 -3.885 1.00 81.88 97 VAL A N 1
ATOM 732 C CA . VAL A 1 97 ? 13.210 -5.566 -3.500 1.00 81.88 97 VAL A CA 1
ATOM 733 C C . VAL A 1 97 ? 11.809 -5.580 -4.102 1.00 81.88 97 VAL A C 1
ATOM 735 O O . VAL A 1 97 ? 11.659 -5.876 -5.280 1.00 81.88 97 VAL A O 1
ATOM 738 N N . ALA A 1 98 ? 10.770 -5.247 -3.334 1.00 85.50 98 ALA A N 1
ATOM 739 C CA . ALA A 1 98 ? 9.412 -5.157 -3.883 1.00 85.50 98 ALA A CA 1
ATOM 740 C C . ALA A 1 98 ? 9.016 -3.713 -4.234 1.00 85.50 98 ALA A C 1
ATOM 742 O O . ALA A 1 98 ? 8.793 -3.409 -5.403 1.00 85.50 98 ALA A O 1
ATOM 743 N N . VAL A 1 99 ? 8.938 -2.806 -3.254 1.00 84.44 99 VAL A N 1
ATOM 744 C CA . VAL A 1 99 ? 8.529 -1.401 -3.446 1.00 84.44 99 VAL A CA 1
ATOM 745 C C . VAL A 1 99 ? 9.313 -0.503 -2.490 1.00 84.44 99 VAL A C 1
ATOM 747 O O . VAL A 1 99 ? 9.599 -0.865 -1.350 1.00 84.44 99 VAL A O 1
ATOM 750 N N . SER A 1 100 ? 9.656 0.690 -2.963 1.00 84.44 100 SER A N 1
ATOM 751 C CA . SER A 1 100 ? 10.247 1.766 -2.170 1.00 84.44 100 SER A CA 1
ATOM 752 C C . SER A 1 100 ? 9.260 2.928 -2.077 1.00 84.44 100 SER A C 1
ATOM 754 O O . SER A 1 100 ? 8.834 3.458 -3.102 1.00 84.44 100 SER A O 1
ATOM 756 N N . PHE A 1 101 ? 8.900 3.329 -0.860 1.00 78.75 101 PHE A N 1
ATOM 757 C CA . PHE A 1 101 ? 8.034 4.475 -0.586 1.00 78.75 101 PHE A CA 1
ATOM 758 C C . PHE A 1 101 ? 8.892 5.698 -0.317 1.00 78.75 101 PHE A C 1
ATOM 760 O O . PHE A 1 101 ? 9.680 5.707 0.624 1.00 78.75 101 PHE A O 1
ATOM 767 N N . THR A 1 102 ? 8.722 6.743 -1.112 1.00 77.38 102 THR A N 1
ATOM 768 C CA . THR A 1 102 ? 9.336 8.049 -0.852 1.00 77.38 102 THR A CA 1
ATOM 769 C C . THR A 1 102 ? 8.483 8.868 0.109 1.00 77.38 102 THR A C 1
ATOM 771 O O . THR A 1 102 ? 9.022 9.614 0.923 1.00 77.38 102 THR A O 1
ATOM 774 N N . GLN A 1 103 ? 7.157 8.693 0.063 1.00 80.88 103 GLN A N 1
ATOM 775 C CA . GLN A 1 103 ? 6.226 9.276 1.023 1.00 80.88 103 GLN A CA 1
ATOM 776 C C . GLN A 1 103 ? 5.089 8.306 1.352 1.00 80.88 103 GLN A C 1
ATOM 778 O O . GLN A 1 103 ? 4.483 7.695 0.471 1.00 80.88 103 GLN A O 1
ATOM 783 N N . LEU A 1 104 ? 4.772 8.201 2.643 1.00 82.69 104 LEU A N 1
ATOM 784 C CA . LEU A 1 104 ? 3.619 7.463 3.149 1.00 82.69 104 LEU A CA 1
ATOM 785 C C . LEU A 1 104 ? 3.080 8.175 4.392 1.00 82.69 104 LEU A C 1
ATOM 787 O O . LEU A 1 104 ? 3.666 8.080 5.472 1.00 82.69 104 LEU A O 1
ATOM 791 N N . TYR A 1 105 ? 1.991 8.929 4.249 1.00 81.75 105 TYR A N 1
ATOM 792 C CA . TYR A 1 105 ? 1.419 9.689 5.364 1.00 81.75 105 TYR A CA 1
ATOM 793 C C . TYR A 1 105 ? -0.082 9.930 5.215 1.00 81.75 105 TYR A C 1
ATOM 795 O O . TYR A 1 105 ? -0.652 9.901 4.124 1.00 81.75 105 TYR A O 1
ATOM 803 N N . VAL A 1 106 ? -0.738 10.192 6.344 1.00 84.75 106 VAL A N 1
ATOM 804 C CA . VAL A 1 106 ? -2.155 10.558 6.386 1.00 84.75 106 VAL A CA 1
ATOM 805 C C . VAL A 1 106 ? -2.284 12.062 6.141 1.00 84.75 106 VAL A C 1
ATOM 807 O O . VAL A 1 106 ? -1.870 12.860 6.977 1.00 84.75 106 VAL A O 1
ATOM 810 N N . ARG A 1 107 ? -2.864 12.456 5.001 1.00 84.31 107 ARG A N 1
ATOM 811 C CA . ARG A 1 107 ? -3.100 13.868 4.643 1.00 84.31 107 ARG A CA 1
ATOM 812 C C . ARG A 1 107 ? -4.301 14.459 5.368 1.00 84.31 107 ARG A C 1
ATOM 814 O O . ARG A 1 107 ? -4.294 15.631 5.727 1.00 84.31 107 ARG A O 1
ATOM 821 N N . SER A 1 108 ? -5.354 13.670 5.542 1.00 80.88 108 SER A N 1
ATOM 822 C CA . SER A 1 108 ? -6.562 14.094 6.244 1.00 80.88 108 SER A CA 1
ATOM 823 C C . SER A 1 108 ? -7.162 12.927 7.018 1.00 80.88 108 SER A C 1
ATOM 825 O O . SER A 1 108 ? -7.023 11.768 6.624 1.00 80.88 108 SER A O 1
ATOM 827 N N . ALA A 1 109 ? -7.806 13.241 8.140 1.00 79.12 109 ALA A N 1
ATOM 828 C CA . ALA A 1 109 ? -8.498 12.278 8.984 1.00 79.12 109 ALA A CA 1
ATOM 829 C C . ALA A 1 109 ? -9.765 12.933 9.541 1.00 79.12 109 ALA A C 1
ATOM 831 O O . ALA A 1 109 ? -9.697 13.754 10.453 1.00 79.12 109 ALA A O 1
ATOM 832 N N . GLN A 1 110 ? -10.915 12.584 8.972 1.00 83.81 110 GLN A N 1
ATOM 833 C CA . GLN A 1 110 ? -12.212 13.133 9.355 1.00 83.81 110 GLN A CA 1
ATOM 834 C C . GLN A 1 110 ? -12.983 12.109 10.195 1.00 83.81 110 GLN A C 1
ATOM 836 O O . GLN A 1 110 ? -13.014 10.932 9.820 1.00 83.81 110 GLN A O 1
ATOM 841 N N . PRO A 1 111 ? -13.611 12.511 11.314 1.00 79.12 111 PRO A N 1
ATOM 842 C CA . PRO A 1 111 ? -14.544 11.646 12.025 1.00 79.12 111 PRO A CA 1
ATOM 843 C C . PRO A 1 111 ? -15.662 11.199 11.083 1.00 79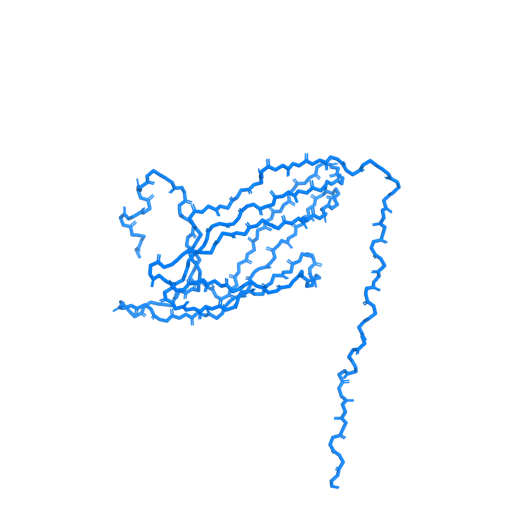.12 111 PRO A C 1
ATOM 845 O O . PRO A 1 111 ? -16.188 12.004 10.313 1.00 79.12 111 PRO A O 1
ATOM 848 N N . VAL A 1 112 ? -16.045 9.927 11.145 1.00 76.75 112 VAL A N 1
ATOM 849 C CA . VAL A 1 112 ? -17.266 9.473 10.472 1.00 76.75 112 VAL A CA 1
ATOM 850 C C . VAL A 1 112 ? -18.430 9.786 11.406 1.00 76.75 112 VAL A C 1
ATOM 852 O O . VAL A 1 112 ? -18.681 9.051 12.357 1.00 76.75 112 VAL A O 1
ATOM 855 N N . ILE A 1 113 ? -19.095 10.919 11.174 1.00 68.56 113 ILE A N 1
ATOM 856 C CA . ILE A 1 113 ? -20.274 11.333 11.942 1.00 68.56 113 ILE A CA 1
ATOM 857 C C . ILE A 1 113 ? -21.505 10.707 11.279 1.00 68.56 113 ILE A C 1
ATOM 859 O O . ILE A 1 113 ? -21.890 11.090 10.178 1.00 68.56 113 ILE A O 1
ATOM 863 N N . GLY A 1 114 ? -22.081 9.701 11.932 1.00 62.50 114 GLY A N 1
ATOM 864 C CA . GLY A 1 114 ? -23.241 8.9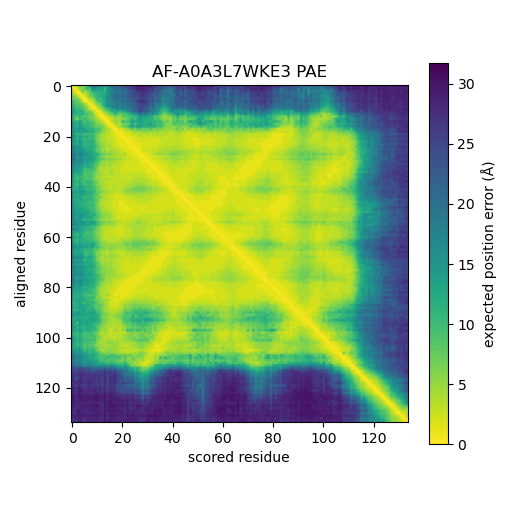39 11.468 1.00 62.50 114 GLY A CA 1
ATOM 865 C C . GLY A 1 114 ? -23.322 7.590 12.192 1.00 62.50 114 GLY A C 1
ATOM 866 O O . GLY A 1 114 ? -22.349 7.207 12.848 1.00 62.50 114 GLY A O 1
ATOM 867 N N . PRO A 1 115 ? -24.448 6.854 12.116 1.00 51.44 115 PRO A N 1
ATOM 868 C CA . PRO A 1 115 ? -24.485 5.485 12.624 1.00 51.44 115 PRO A CA 1
ATOM 869 C C . PRO A 1 115 ? -23.371 4.689 11.941 1.00 51.44 115 PRO A C 1
ATOM 871 O O . PRO A 1 115 ? -23.135 4.868 10.745 1.00 51.44 115 PRO A O 1
ATOM 874 N N . ALA A 1 116 ? -22.653 3.854 12.696 1.00 49.75 116 ALA A N 1
ATOM 875 C CA . ALA A 1 116 ? -21.594 3.015 12.152 1.00 49.75 116 ALA A CA 1
ATOM 876 C C . ALA A 1 116 ? -22.150 2.228 10.957 1.00 49.75 116 ALA A C 1
ATOM 878 O O . ALA A 1 116 ? -22.948 1.308 11.129 1.00 49.75 116 ALA A O 1
ATOM 879 N N . ILE A 1 117 ? -21.773 2.618 9.737 1.00 50.09 117 ILE A N 1
ATOM 880 C CA . ILE A 1 117 ? -22.155 1.877 8.543 1.00 50.09 117 ILE A CA 1
ATOM 881 C C . ILE A 1 117 ? -21.333 0.597 8.600 1.00 50.09 117 ILE A C 1
ATOM 883 O O . ILE A 1 117 ? -20.150 0.586 8.255 1.00 50.09 117 ILE A O 1
ATOM 887 N N . ALA A 1 118 ? -21.950 -0.479 9.082 1.00 47.62 118 ALA A N 1
ATOM 888 C CA . ALA A 1 118 ? -21.461 -1.813 8.816 1.00 47.62 118 ALA A CA 1
ATOM 889 C C . ALA A 1 118 ? -21.426 -1.943 7.292 1.00 47.62 118 ALA A C 1
ATOM 891 O O . ALA A 1 118 ? -22.470 -2.000 6.646 1.00 47.62 118 ALA A O 1
ATOM 892 N N . LEU A 1 119 ? -20.224 -1.899 6.709 1.00 48.66 119 LEU A N 1
ATOM 893 C CA . LEU A 1 119 ? -20.047 -2.236 5.304 1.00 48.66 119 LEU A CA 1
ATOM 894 C C . LEU A 1 119 ? -20.664 -3.628 5.127 1.00 48.66 119 LEU A C 1
ATOM 896 O O . LEU A 1 119 ? -20.171 -4.557 5.787 1.00 48.66 119 LEU A O 1
ATOM 900 N N . PRO A 1 120 ? -21.728 -3.785 4.315 1.00 42.16 120 PRO A N 1
ATOM 901 C CA . PRO A 1 120 ? -22.277 -5.103 4.069 1.00 42.16 120 PRO A CA 1
ATOM 902 C C . PRO A 1 120 ? -21.136 -5.981 3.543 1.00 42.16 120 PRO A C 1
ATOM 904 O O . PRO A 1 120 ? -20.282 -5.483 2.798 1.00 42.16 120 PRO A O 1
ATOM 907 N N . PRO A 1 121 ? -21.052 -7.256 3.955 1.00 42.06 121 PRO A N 1
ATOM 908 C CA . PRO A 1 121 ? -20.108 -8.168 3.335 1.00 42.06 121 PRO A CA 1
ATOM 909 C C . PRO A 1 121 ? -20.371 -8.126 1.830 1.00 42.06 121 PRO A C 1
ATOM 911 O O . PRO A 1 121 ? -21.492 -8.379 1.393 1.00 42.06 121 PRO A O 1
ATOM 914 N N . VAL A 1 122 ? -19.363 -7.738 1.043 1.00 51.00 122 VAL A N 1
ATOM 915 C CA . VAL A 1 122 ? -19.457 -7.845 -0.412 1.00 51.00 122 VAL A CA 1
ATOM 916 C C . VAL A 1 122 ? -19.668 -9.332 -0.693 1.00 51.00 122 VAL A C 1
ATOM 918 O O . VAL A 1 122 ? -18.811 -10.129 -0.298 1.00 51.00 122 VAL A O 1
ATOM 921 N N . PRO A 1 123 ? -20.795 -9.746 -1.297 1.00 42.97 123 PRO A N 1
ATOM 922 C CA . PRO A 1 123 ? -20.997 -11.145 -1.614 1.00 42.97 123 PRO A CA 1
ATOM 923 C C . PRO A 1 123 ? -19.911 -11.556 -2.606 1.00 42.97 123 PRO A C 1
ATOM 925 O O . PRO A 1 123 ? -19.849 -11.065 -3.734 1.00 42.97 123 PRO A O 1
ATOM 928 N N . SER A 1 124 ? -19.030 -12.444 -2.148 1.00 50.47 124 SER A N 1
ATOM 929 C CA . SER A 1 124 ? -18.073 -13.173 -2.972 1.00 50.47 124 SER A CA 1
ATOM 930 C C . SER A 1 124 ? -18.846 -13.942 -4.044 1.00 50.47 124 SER A C 1
ATOM 932 O O . SER A 1 124 ? -19.260 -15.078 -3.837 1.00 50.47 124 SER A O 1
ATOM 934 N N . THR A 1 125 ? -19.056 -13.325 -5.202 1.00 48.59 125 THR A N 1
ATOM 935 C CA . THR A 1 125 ? -19.677 -13.953 -6.378 1.00 48.59 125 THR A CA 1
ATOM 936 C C . THR A 1 125 ? -18.622 -14.540 -7.313 1.00 48.59 125 THR A C 1
ATOM 938 O O . THR A 1 125 ? -18.744 -14.498 -8.533 1.00 48.59 125 THR A O 1
ATOM 941 N N . ARG A 1 126 ? -17.578 -15.150 -6.742 1.00 48.12 126 ARG A N 1
ATOM 942 C CA . ARG A 1 126 ? -16.808 -16.176 -7.447 1.00 48.12 126 ARG A CA 1
ATOM 943 C C . ARG A 1 126 ? -16.980 -17.504 -6.720 1.00 48.12 126 ARG A C 1
ATOM 945 O O . ARG A 1 126 ? -16.456 -17.636 -5.615 1.00 48.12 126 ARG A O 1
ATOM 952 N N . PRO A 1 127 ? -17.672 -18.493 -7.308 1.00 40.81 127 PRO A N 1
ATOM 953 C CA . PRO A 1 127 ? -17.464 -19.865 -6.888 1.00 40.81 127 PRO A CA 1
ATOM 954 C C . PRO A 1 127 ? -15.999 -20.230 -7.167 1.00 40.81 127 PRO A C 1
ATOM 956 O O . PRO A 1 127 ? -15.545 -20.254 -8.311 1.00 40.81 127 PRO A O 1
ATOM 959 N N . LEU A 1 128 ? -15.246 -20.464 -6.094 1.00 44.94 128 LEU A N 1
ATOM 960 C CA . LEU A 1 128 ? -14.080 -21.337 -6.125 1.00 44.94 128 LEU A CA 1
ATOM 961 C C . LEU A 1 128 ? -14.619 -22.745 -6.417 1.00 44.94 128 LEU A C 1
ATOM 963 O O . LEU A 1 128 ? -15.535 -23.184 -5.728 1.00 44.94 128 LEU A O 1
ATOM 967 N N . CYS A 1 129 ? -14.058 -23.407 -7.430 1.00 40.72 129 CYS A N 1
ATOM 968 C CA . CYS A 1 129 ? -14.439 -24.721 -7.971 1.00 40.72 129 CYS A CA 1
ATOM 969 C C . CYS A 1 129 ? -15.543 -24.691 -9.046 1.00 40.72 129 CYS A C 1
ATOM 971 O O . CYS A 1 129 ? -16.719 -24.902 -8.768 1.00 40.72 129 CYS A O 1
ATOM 973 N N . ALA A 1 130 ? -15.136 -24.551 -10.310 1.00 43.78 130 ALA A N 1
ATOM 974 C CA . ALA A 1 130 ? -15.789 -25.297 -11.382 1.00 43.78 130 ALA A CA 1
ATOM 975 C C . ALA A 1 130 ? -14.977 -26.591 -11.586 1.00 43.78 130 ALA A C 1
ATOM 977 O O . ALA A 1 130 ? -13.776 -26.494 -11.857 1.00 43.78 130 ALA A O 1
ATOM 978 N N . PRO A 1 131 ? -15.560 -27.789 -11.409 1.00 45.78 131 PRO A N 1
ATOM 979 C CA . PRO A 1 131 ? -14.893 -29.022 -11.796 1.00 45.78 131 PRO A CA 1
ATOM 980 C C . PRO A 1 131 ? -14.739 -29.054 -13.320 1.00 45.78 131 PRO A C 1
ATOM 982 O O . PRO A 1 131 ? -15.718 -28.953 -14.059 1.00 45.78 131 PRO A O 1
ATOM 985 N N . VAL A 1 132 ? -13.500 -29.206 -13.789 1.00 51.41 132 VAL A N 1
ATOM 986 C CA . VAL A 1 132 ? -13.236 -29.645 -15.161 1.00 51.41 132 VAL A CA 1
ATOM 987 C C . VAL A 1 132 ? -13.728 -31.089 -15.228 1.00 51.41 132 VAL A C 1
ATOM 989 O O . VAL A 1 132 ? -13.173 -31.968 -14.572 1.00 51.41 132 VAL A O 1
ATOM 992 N N . THR A 1 133 ? -14.840 -31.302 -15.923 1.00 48.41 133 THR A N 1
ATOM 993 C CA . THR A 1 133 ? -15.393 -32.638 -16.201 1.00 48.41 133 THR A CA 1
ATOM 994 C C . THR A 1 133 ? -14.854 -33.046 -17.586 1.00 48.41 133 THR A C 1
ATOM 996 O O . THR A 1 133 ? -14.655 -32.139 -18.399 1.00 48.41 133 THR A O 1
ATOM 999 N N . PRO A 1 134 ? -14.507 -34.329 -17.809 1.00 59.78 134 PRO A N 1
ATOM 1000 C CA . PRO A 1 134 ? -13.536 -34.770 -18.819 1.00 59.78 134 PRO A CA 1
ATOM 1001 C C . PRO A 1 134 ? -13.958 -34.558 -20.274 1.00 59.78 134 PRO A C 1
ATOM 1003 O O . PRO A 1 134 ? -15.178 -34.546 -20.551 1.00 59.78 134 PRO A O 1
#